Protein AF-A0A7C8ZHR8-F1 (afdb_monomer_lite)

pLDDT: mean 90.14, std 8.03, range [48.66, 97.75]

InterPro domains:
  IPR002885 Pentatricopeptide repeat [PF01535] (69-93)
  IPR002885 Pentatricopeptide repeat [PS51375] (61-95)
  IPR002885 Pentatricopeptide repeat [TIGR00756] (68-96)
  IPR011990 Tetratricopeptide-like helical domain superfamily [G3DSA:1.25.40.10] (6-143)
  IPR044578 Pentatricopeptide repeat-containing protein BIR6-like [PTHR47003] (8-104)

Structure (mmCIF, N/CA/C/O backbone):
data_AF-A0A7C8ZHR8-F1
#
_entry.id   AF-A0A7C8ZHR8-F1
#
loop_
_atom_site.group_PDB
_atom_site.id
_atom_site.type_symbol
_atom_site.label_atom_id
_atom_site.label_alt_id
_atom_site.label_comp_id
_atom_site.label_asym_id
_atom_site.label_entity_id
_atom_site.label_seq_id
_atom_site.pdbx_PDB_ins_code
_atom_site.Cartn_x
_atom_site.Cartn_y
_atom_site.Cartn_z
_atom_site.occupancy
_atom_site.B_iso_or_equiv
_atom_site.auth_seq_id
_atom_site.auth_comp_id
_atom_site.auth_asym_id
_atom_site.auth_atom_id
_atom_site.pdbx_PDB_model_num
ATOM 1 N N . ARG A 1 1 ? 2.929 23.222 -5.757 1.00 48.66 1 ARG A N 1
ATOM 2 C CA . ARG A 1 1 ? 3.929 22.215 -5.324 1.00 48.66 1 ARG A CA 1
ATOM 3 C C . ARG A 1 1 ? 3.729 20.970 -6.198 1.00 48.66 1 ARG A C 1
ATOM 5 O O . ARG A 1 1 ? 2.739 20.279 -6.019 1.00 48.66 1 ARG A O 1
ATOM 12 N N . THR A 1 2 ? 4.548 20.851 -7.253 1.00 55.72 2 THR A N 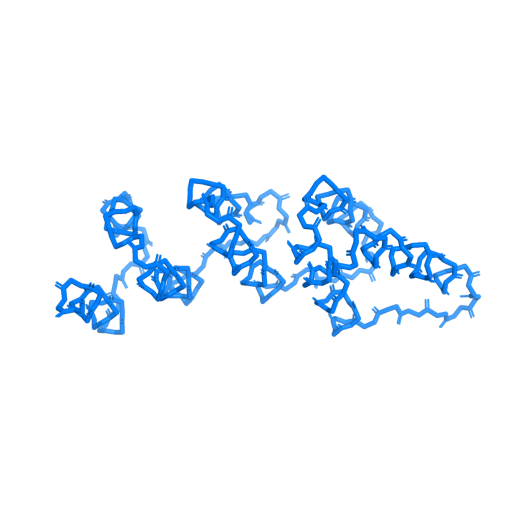1
ATOM 13 C CA . THR A 1 2 ? 4.758 19.690 -8.156 1.00 55.72 2 THR A CA 1
ATOM 14 C C . THR A 1 2 ? 3.537 18.850 -8.578 1.00 55.72 2 THR A C 1
ATOM 16 O O . THR A 1 2 ? 3.450 17.674 -8.230 1.00 55.72 2 THR A O 1
ATOM 19 N N . LYS A 1 3 ? 2.619 19.407 -9.382 1.00 56.25 3 LYS A N 1
ATOM 20 C CA . LYS A 1 3 ? 1.601 18.586 -10.076 1.00 56.25 3 LYS A CA 1
ATOM 21 C C . LYS A 1 3 ? 2.223 17.675 -11.150 1.00 56.25 3 LYS A C 1
ATOM 23 O O . LYS A 1 3 ? 1.730 16.573 -11.364 1.00 56.25 3 LYS A O 1
ATOM 28 N N . ASP A 1 4 ? 3.358 18.084 -11.722 1.00 73.19 4 ASP A N 1
ATOM 29 C CA . ASP A 1 4 ? 3.961 17.402 -12.877 1.00 73.19 4 ASP A CA 1
ATOM 30 C C . ASP A 1 4 ? 5.046 16.378 -12.525 1.00 73.19 4 ASP A C 1
ATOM 32 O O . ASP A 1 4 ? 5.483 15.625 -13.391 1.00 73.19 4 ASP A O 1
ATOM 36 N N . LEU A 1 5 ? 5.484 16.309 -11.262 1.00 82.94 5 LEU A N 1
ATOM 37 C CA . LEU A 1 5 ? 6.605 15.441 -10.881 1.00 82.94 5 LEU A CA 1
ATOM 38 C C . LEU A 1 5 ? 6.289 13.953 -11.088 1.00 82.94 5 LEU A C 1
ATOM 40 O O . LEU A 1 5 ? 7.149 13.231 -11.580 1.00 82.94 5 LEU A O 1
ATOM 44 N N . GLY A 1 6 ? 5.062 13.509 -10.788 1.00 86.06 6 GLY A N 1
ATOM 45 C CA . GLY A 1 6 ? 4.628 12.130 -11.037 1.00 86.06 6 GLY A CA 1
ATOM 46 C C . GLY A 1 6 ? 4.700 11.734 -12.512 1.00 86.06 6 GLY A C 1
ATOM 47 O O . GLY A 1 6 ? 5.293 10.711 -12.849 1.00 86.06 6 GLY A O 1
ATOM 48 N N . PHE A 1 7 ? 4.199 12.597 -13.402 1.00 85.56 7 PHE A N 1
ATOM 49 C CA . PHE A 1 7 ? 4.215 12.337 -14.843 1.00 85.56 7 PHE A CA 1
ATOM 50 C C . PHE A 1 7 ? 5.637 12.358 -15.401 1.00 85.56 7 PHE A C 1
ATOM 52 O O . PHE A 1 7 ? 6.005 11.482 -16.181 1.00 85.56 7 PHE A O 1
ATOM 59 N N . SER A 1 8 ? 6.455 13.325 -14.981 1.00 89.81 8 SER A N 1
ATOM 60 C CA . SER A 1 8 ? 7.857 13.413 -15.393 1.00 89.81 8 SER A CA 1
ATOM 61 C C . SER A 1 8 ? 8.666 12.205 -14.918 1.00 89.81 8 SER A C 1
ATOM 63 O O . SER A 1 8 ? 9.421 11.642 -15.707 1.00 89.81 8 SER A O 1
ATOM 65 N N . ALA A 1 9 ? 8.470 11.758 -13.672 1.00 90.44 9 ALA A N 1
ATOM 66 C CA . ALA A 1 9 ? 9.133 10.571 -13.133 1.00 90.44 9 ALA A CA 1
ATOM 67 C C . ALA A 1 9 ? 8.721 9.298 -13.884 1.00 90.44 9 ALA A C 1
ATOM 69 O O . ALA A 1 9 ? 9.581 8.502 -14.256 1.00 90.44 9 ALA A O 1
ATOM 70 N N . HIS A 1 10 ? 7.429 9.133 -14.176 1.00 90.69 10 HIS A N 1
ATOM 71 C CA . HIS A 1 10 ? 6.935 8.002 -14.959 1.00 90.69 10 HIS A CA 1
ATOM 72 C C . HIS A 1 10 ? 7.483 8.006 -16.392 1.00 90.69 10 HIS A C 1
ATOM 74 O O . HIS A 1 10 ? 8.003 6.994 -16.856 1.00 90.69 10 HIS A O 1
ATOM 80 N N . ARG A 1 11 ? 7.465 9.157 -17.079 1.00 90.88 11 ARG A N 1
ATOM 81 C CA . ARG A 1 11 ? 8.039 9.293 -18.429 1.00 90.88 11 ARG A CA 1
ATOM 82 C C . ARG A 1 11 ? 9.536 9.005 -18.452 1.00 90.88 11 ARG A C 1
ATOM 84 O O . ARG A 1 11 ? 9.999 8.330 -19.367 1.00 90.88 11 ARG A O 1
ATOM 91 N N . PHE A 1 12 ? 10.278 9.498 -17.462 1.00 91.69 12 PHE A N 1
ATOM 92 C CA . PHE A 1 12 ? 11.702 9.207 -17.326 1.00 91.69 12 PHE A CA 1
ATOM 93 C C . PHE A 1 12 ? 11.947 7.711 -17.112 1.00 91.69 12 PHE A C 1
ATOM 95 O O . PHE A 1 12 ? 12.809 7.135 -17.766 1.00 91.69 12 PHE A O 1
ATOM 102 N N . PHE A 1 13 ? 11.155 7.065 -16.255 1.00 91.06 13 PHE A N 1
ATOM 103 C CA . PHE A 1 13 ? 11.262 5.631 -16.004 1.00 91.06 13 PHE A CA 1
ATOM 104 C C . PHE A 1 13 ? 10.992 4.796 -17.263 1.00 91.06 13 PHE A C 1
ATOM 106 O O . PHE A 1 13 ? 11.769 3.899 -17.585 1.00 91.06 13 PHE A O 1
ATOM 113 N N . LEU A 1 14 ? 9.943 5.127 -18.024 1.00 89.81 14 LEU A N 1
ATOM 114 C CA . LEU A 1 14 ? 9.649 4.476 -19.305 1.00 89.81 14 LEU A CA 1
ATOM 115 C C . LEU A 1 14 ? 10.754 4.709 -20.341 1.00 89.81 14 LEU A C 1
ATOM 117 O O . LEU A 1 14 ? 11.095 3.800 -21.092 1.00 89.81 14 LEU A O 1
ATOM 121 N N . TRP A 1 15 ? 11.324 5.914 -20.384 1.00 92.06 15 TRP A N 1
ATOM 122 C CA . TRP A 1 15 ? 12.472 6.211 -21.237 1.00 92.06 15 TRP A CA 1
ATOM 123 C C . TRP A 1 15 ? 13.702 5.383 -20.837 1.00 92.06 15 TRP A C 1
ATOM 125 O O . TRP A 1 15 ? 14.334 4.797 -21.711 1.00 92.06 15 TRP A O 1
ATOM 135 N N . ALA A 1 16 ? 13.991 5.249 -19.539 1.00 90.81 16 ALA A N 1
ATOM 136 C CA . ALA A 1 16 ? 15.102 4.443 -19.034 1.00 90.81 16 ALA A CA 1
ATOM 137 C C . ALA A 1 16 ? 14.939 2.948 -19.376 1.00 90.81 16 ALA A C 1
ATOM 139 O O . ALA A 1 16 ? 15.889 2.312 -19.822 1.00 90.81 16 ALA A O 1
ATOM 140 N N . LYS A 1 17 ? 13.718 2.405 -19.276 1.00 87.38 17 LYS A N 1
ATOM 141 C CA . LYS A 1 17 ? 13.391 1.017 -19.666 1.00 87.38 17 LYS A CA 1
ATOM 142 C C . LYS A 1 17 ? 13.627 0.693 -21.144 1.00 87.38 17 LYS A C 1
ATOM 144 O O . LYS A 1 17 ? 13.693 -0.479 -21.493 1.00 87.38 17 LYS A O 1
ATOM 149 N N . ARG A 1 18 ? 13.739 1.695 -22.023 1.00 88.62 18 ARG A N 1
ATOM 150 C CA . ARG A 1 18 ? 14.022 1.472 -23.452 1.00 88.62 18 ARG A CA 1
ATOM 151 C C . ARG A 1 18 ? 15.492 1.172 -23.735 1.00 88.62 18 ARG A C 1
ATOM 153 O O . ARG A 1 18 ? 15.799 0.737 -24.842 1.00 88.62 18 ARG A O 1
ATOM 160 N N . PHE A 1 19 ? 16.392 1.428 -22.787 1.00 90.56 19 PHE A N 1
ATOM 161 C CA . PHE A 1 19 ? 17.808 1.143 -22.985 1.00 90.56 19 PHE A CA 1
ATOM 162 C C . PHE A 1 19 ? 18.075 -0.366 -22.890 1.00 90.56 19 PHE A C 1
ATOM 164 O O . PHE A 1 19 ? 17.678 -0.990 -21.903 1.00 90.56 19 PHE A O 1
ATOM 171 N N . PRO A 1 20 ? 18.759 -0.967 -23.883 1.00 85.38 20 PRO A N 1
ATOM 172 C CA . PRO A 1 20 ? 19.102 -2.385 -23.850 1.00 85.38 20 PRO A CA 1
ATOM 173 C C . PRO A 1 20 ? 19.919 -2.733 -22.601 1.00 85.38 20 PRO A C 1
ATOM 175 O O . PRO A 1 20 ? 20.904 -2.062 -22.299 1.00 85.38 20 PRO A O 1
ATOM 178 N N . GLY A 1 21 ? 19.515 -3.785 -21.885 1.00 82.00 21 GLY A N 1
ATOM 179 C CA . GLY A 1 21 ? 20.204 -4.258 -20.678 1.00 82.00 21 GLY A CA 1
ATOM 180 C C . GLY A 1 21 ? 19.917 -3.457 -19.402 1.00 82.00 21 GLY A C 1
ATOM 181 O O . GLY A 1 21 ? 20.495 -3.762 -18.362 1.00 82.00 21 GLY A O 1
ATOM 182 N N . PHE A 1 22 ? 19.039 -2.449 -19.447 1.00 84.00 22 PHE A N 1
ATOM 183 C CA . PHE A 1 22 ? 18.589 -1.764 -18.238 1.00 84.00 22 PHE A CA 1
ATOM 184 C C . PHE A 1 22 ? 17.437 -2.524 -17.574 1.00 84.00 22 PHE A C 1
ATOM 186 O O . PHE A 1 22 ? 16.314 -2.537 -18.078 1.00 84.00 22 PHE A O 1
ATOM 193 N N . GLU A 1 23 ? 17.702 -3.093 -16.400 1.00 83.62 23 GLU A N 1
ATOM 194 C CA . GLU A 1 23 ? 16.685 -3.718 -15.557 1.00 83.62 23 GLU A CA 1
ATOM 195 C C . GLU A 1 23 ? 16.416 -2.852 -14.317 1.00 83.62 23 GLU A C 1
ATOM 197 O O . GLU A 1 23 ? 17.309 -2.653 -13.484 1.00 83.62 23 GLU A O 1
ATOM 202 N N . PRO A 1 24 ? 15.202 -2.291 -14.165 1.00 84.12 24 PRO A N 1
ATOM 203 C CA . PRO A 1 24 ? 14.878 -1.499 -12.991 1.00 84.12 24 PRO A CA 1
ATOM 204 C C . PRO A 1 24 ? 14.884 -2.349 -11.716 1.00 84.12 24 PRO A C 1
ATOM 206 O O . PRO A 1 24 ? 14.223 -3.381 -11.632 1.00 84.12 24 PRO A O 1
ATOM 209 N N . SER A 1 25 ? 15.569 -1.863 -10.683 1.00 86.00 25 SER A N 1
ATOM 210 C CA . SER A 1 25 ? 15.604 -2.521 -9.373 1.00 86.00 25 SER A CA 1
ATOM 211 C C . SER A 1 25 ? 14.284 -2.382 -8.598 1.00 86.00 25 SER A C 1
ATOM 213 O O . SER A 1 25 ? 13.511 -1.445 -8.822 1.00 86.00 25 SER A O 1
ATOM 215 N N . VAL A 1 26 ? 14.087 -3.229 -7.578 1.00 84.75 26 VAL A N 1
ATOM 216 C CA . VAL A 1 26 ? 12.993 -3.119 -6.582 1.00 84.75 26 VAL A CA 1
ATOM 217 C C . VAL A 1 26 ? 12.880 -1.686 -6.043 1.00 84.75 26 VAL A C 1
ATOM 219 O O . VAL A 1 26 ? 11.792 -1.120 -5.923 1.00 84.75 26 VAL A O 1
ATOM 222 N N . SER A 1 27 ? 14.024 -1.088 -5.706 1.00 88.19 27 SER A N 1
ATOM 223 C CA . SER A 1 27 ? 14.112 0.255 -5.134 1.00 88.19 27 SER A CA 1
ATOM 224 C C . SER A 1 27 ? 13.641 1.318 -6.122 1.00 88.19 27 SER A C 1
ATOM 226 O O . SER A 1 27 ? 12.951 2.255 -5.725 1.00 88.19 27 SER A O 1
ATOM 228 N N . SER A 1 28 ? 13.942 1.149 -7.411 1.00 89.94 28 SER A N 1
ATOM 229 C CA . SER A 1 28 ? 13.477 2.040 -8.477 1.00 89.94 28 SER A CA 1
ATOM 230 C C . SER A 1 28 ? 11.948 2.024 -8.583 1.00 89.94 28 SER A C 1
ATOM 232 O O . SER A 1 28 ? 11.333 3.090 -8.641 1.00 89.94 28 SER A O 1
ATOM 234 N N . TYR A 1 29 ? 11.325 0.841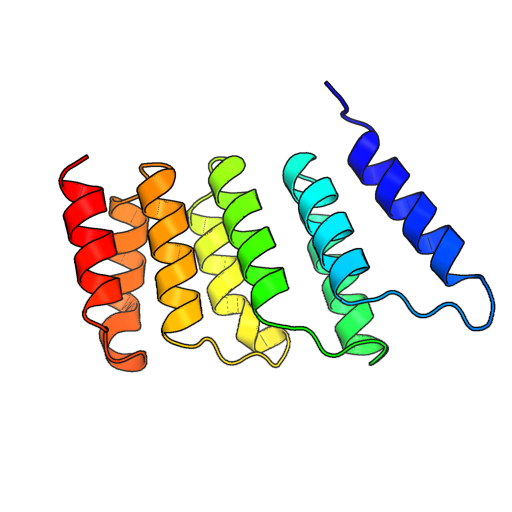 -8.516 1.00 90.06 29 TYR A N 1
ATOM 235 C CA . TYR A 1 29 ? 9.864 0.713 -8.478 1.00 90.06 29 TYR A CA 1
ATOM 236 C C . TYR A 1 29 ? 9.262 1.346 -7.219 1.00 90.06 29 TYR A C 1
ATOM 238 O O . TYR A 1 29 ? 8.309 2.115 -7.325 1.00 90.06 29 TYR A O 1
ATOM 246 N N . LYS A 1 30 ? 9.837 1.099 -6.034 1.00 92.69 30 LYS A N 1
ATOM 247 C CA . LYS A 1 30 ? 9.376 1.715 -4.774 1.00 92.69 30 LYS A CA 1
ATOM 248 C C . LYS A 1 30 ? 9.406 3.243 -4.837 1.00 92.69 30 LYS A C 1
ATOM 250 O O . LYS A 1 30 ? 8.433 3.880 -4.440 1.00 92.69 30 LYS A O 1
ATOM 255 N N . ILE A 1 31 ? 10.488 3.825 -5.363 1.00 92.94 31 ILE A N 1
ATOM 256 C CA . ILE A 1 31 ? 10.618 5.279 -5.541 1.00 92.94 31 ILE A CA 1
ATOM 257 C C . ILE A 1 31 ? 9.551 5.792 -6.507 1.00 92.94 31 ILE A C 1
ATOM 259 O O . ILE A 1 31 ? 8.866 6.764 -6.195 1.00 92.94 31 ILE A O 1
ATOM 263 N N . LEU A 1 32 ? 9.372 5.136 -7.657 1.00 94.06 32 LEU A N 1
ATOM 264 C CA . LEU A 1 32 ? 8.375 5.556 -8.638 1.00 94.06 32 LEU A CA 1
ATOM 265 C C . LEU A 1 32 ? 6.955 5.512 -8.056 1.00 94.06 32 LEU A C 1
ATOM 267 O O . LEU A 1 32 ? 6.201 6.472 -8.205 1.00 94.06 32 LEU A O 1
ATOM 271 N N . VAL A 1 33 ? 6.607 4.439 -7.343 1.00 94.75 33 VAL A N 1
ATOM 272 C CA . VAL A 1 33 ? 5.311 4.292 -6.668 1.00 94.75 33 VAL A CA 1
ATOM 273 C C . VAL A 1 33 ? 5.117 5.361 -5.590 1.00 94.75 33 VAL A C 1
ATOM 275 O O . VAL A 1 33 ? 4.033 5.938 -5.504 1.00 94.75 33 VAL A O 1
ATOM 278 N N . ASP A 1 34 ? 6.147 5.688 -4.803 1.00 93.88 34 ASP A N 1
ATOM 279 C CA . ASP A 1 34 ? 6.050 6.746 -3.788 1.00 93.88 34 ASP A CA 1
ATOM 280 C C . ASP A 1 34 ? 5.845 8.134 -4.413 1.00 93.88 34 ASP A C 1
ATOM 282 O O . ASP A 1 34 ? 5.013 8.916 -3.936 1.00 93.88 34 ASP A O 1
ATOM 286 N N . VAL A 1 35 ? 6.546 8.427 -5.514 1.00 94.69 35 VAL A N 1
ATOM 287 C CA . VAL A 1 35 ? 6.402 9.683 -6.264 1.00 94.69 35 VAL A CA 1
ATOM 288 C C . VAL A 1 35 ? 5.003 9.788 -6.875 1.00 94.69 35 VAL A C 1
ATOM 290 O O . VAL A 1 35 ? 4.315 10.788 -6.658 1.00 94.69 35 VAL A O 1
ATOM 293 N N . LEU A 1 36 ? 4.538 8.748 -7.574 1.00 94.44 36 LEU A N 1
ATOM 294 C CA . LEU A 1 36 ? 3.192 8.703 -8.156 1.00 94.44 36 LEU A CA 1
ATOM 295 C C . LEU A 1 36 ? 2.108 8.812 -7.081 1.00 94.44 36 LEU A C 1
ATOM 297 O O . LEU A 1 36 ? 1.150 9.572 -7.239 1.00 94.44 36 LEU A O 1
ATOM 301 N N . GLY A 1 37 ? 2.285 8.117 -5.957 1.00 94.50 37 GLY A N 1
ATOM 302 C CA . GLY A 1 37 ? 1.361 8.139 -4.828 1.00 94.50 37 GLY A CA 1
ATOM 303 C C . GLY A 1 37 ? 1.289 9.514 -4.170 1.00 94.50 37 GLY A C 1
ATOM 304 O O . GLY A 1 37 ? 0.205 10.008 -3.860 1.00 94.50 37 GLY A O 1
ATOM 305 N N . SER A 1 38 ? 2.432 10.187 -4.030 1.00 92.31 38 SER A N 1
ATOM 306 C CA . SER A 1 38 ? 2.512 11.554 -3.504 1.00 92.31 38 SER A CA 1
ATOM 307 C C . SER A 1 38 ? 1.909 12.589 -4.463 1.00 92.31 38 SER A C 1
ATOM 309 O O . SER A 1 38 ? 1.326 13.575 -4.010 1.00 92.31 38 SER A O 1
ATOM 311 N N . SER A 1 39 ? 1.961 12.334 -5.773 1.00 93.25 39 SER A N 1
ATOM 312 C CA . SER A 1 39 ? 1.245 13.098 -6.805 1.00 93.25 39 SER A CA 1
ATOM 313 C C . SER A 1 39 ? -0.220 12.669 -6.996 1.00 93.25 39 SER A C 1
ATOM 315 O O . SER A 1 39 ? -0.902 13.245 -7.842 1.00 93.25 39 SER A O 1
ATOM 317 N N . ARG A 1 40 ? -0.725 11.702 -6.213 1.00 92.69 40 ARG A N 1
ATOM 318 C CA . ARG A 1 40 ? -2.084 11.128 -6.305 1.00 92.69 40 ARG A CA 1
ATOM 319 C C . ARG A 1 40 ? -2.426 10.523 -7.675 1.00 92.69 40 ARG A C 1
ATOM 321 O O . ARG A 1 40 ? -3.594 10.424 -8.041 1.00 92.69 40 ARG A O 1
ATOM 328 N N . GLN A 1 41 ? -1.418 10.080 -8.420 1.00 93.75 41 GLN A N 1
ATOM 329 C CA . GLN A 1 41 ? -1.565 9.427 -9.722 1.00 93.75 41 GLN A CA 1
ATOM 330 C C . GLN A 1 41 ? -1.740 7.912 -9.543 1.00 93.75 41 GLN A C 1
ATOM 332 O O . GLN A 1 41 ? -0.977 7.110 -10.071 1.00 93.75 41 GLN A O 1
ATOM 337 N N . PHE A 1 42 ? -2.744 7.514 -8.757 1.00 94.81 42 PHE A N 1
ATOM 338 C CA . PHE A 1 42 ? -3.000 6.107 -8.437 1.00 94.81 42 PHE A CA 1
ATOM 339 C C . PHE A 1 42 ? -3.289 5.212 -9.653 1.00 94.81 42 PHE A C 1
ATOM 341 O O . PHE A 1 42 ? -2.813 4.082 -9.631 1.00 94.81 42 PHE A O 1
ATOM 348 N N . PRO A 1 43 ? -3.999 5.662 -10.713 1.00 94.56 43 PRO A N 1
ATOM 349 C CA . PRO A 1 43 ? -4.189 4.841 -11.911 1.00 94.56 43 PRO A CA 1
ATOM 350 C C . PRO A 1 43 ? -2.863 4.363 -12.512 1.00 94.56 43 PRO A C 1
ATOM 352 O O . PRO A 1 43 ? -2.686 3.168 -12.707 1.00 94.56 43 PRO A O 1
ATOM 355 N N . LEU A 1 44 ? -1.878 5.261 -12.634 1.00 93.88 44 LEU A N 1
ATOM 356 C CA . LEU A 1 44 ? -0.554 4.918 -13.162 1.00 93.88 44 LEU A CA 1
ATOM 357 C C . LEU A 1 44 ? 0.209 3.920 -12.282 1.00 93.88 44 LEU A C 1
ATOM 359 O O . LEU A 1 44 ? 1.027 3.162 -12.792 1.00 93.88 44 LEU A O 1
ATOM 363 N N . ILE A 1 45 ? -0.037 3.905 -10.966 1.00 95.00 45 ILE A N 1
ATOM 364 C CA . ILE A 1 45 ? 0.540 2.885 -10.077 1.00 95.00 45 ILE A CA 1
ATOM 365 C C . ILE A 1 45 ? -0.034 1.511 -10.426 1.00 95.00 45 ILE A C 1
ATOM 367 O O . ILE A 1 45 ? 0.716 0.545 -10.511 1.00 95.00 45 ILE A O 1
ATOM 371 N N . TRP A 1 46 ? -1.349 1.411 -10.626 1.00 95.06 46 TRP A N 1
ATOM 372 C CA . TRP A 1 46 ? -1.988 0.137 -10.956 1.00 95.06 46 TRP A CA 1
ATOM 373 C C . TRP A 1 46 ? -1.615 -0.351 -12.355 1.00 95.06 46 TRP A C 1
ATOM 375 O O . TRP A 1 46 ? -1.346 -1.540 -12.500 1.00 95.06 46 TRP A O 1
ATOM 385 N N . ASP A 1 47 ? -1.521 0.552 -13.334 1.00 92.56 47 ASP A N 1
ATOM 386 C CA . ASP A 1 47 ? -1.044 0.232 -14.685 1.00 92.56 47 ASP A CA 1
ATOM 387 C C . ASP A 1 47 ? 0.394 -0.310 -14.639 1.00 92.56 47 ASP A C 1
ATOM 389 O O . ASP A 1 47 ? 0.695 -1.341 -15.236 1.00 92.56 47 ASP A O 1
ATOM 393 N N . LEU A 1 48 ? 1.267 0.322 -13.843 1.00 91.00 48 LEU A N 1
ATOM 394 C CA . LEU A 1 48 ? 2.641 -0.135 -13.626 1.00 91.00 48 LEU A CA 1
ATOM 395 C C . LEU A 1 48 ? 2.697 -1.532 -12.989 1.00 91.00 48 LEU A C 1
ATOM 397 O O . LEU A 1 48 ? 3.490 -2.368 -13.412 1.00 91.00 48 LEU A O 1
ATOM 401 N N . LEU A 1 49 ? 1.881 -1.801 -11.963 1.00 91.69 49 LEU A N 1
ATOM 402 C CA . LEU A 1 49 ? 1.852 -3.120 -11.323 1.00 91.69 49 LEU A CA 1
ATOM 403 C C . LEU A 1 49 ? 1.309 -4.204 -12.262 1.00 91.69 49 LEU A C 1
ATOM 405 O O . LEU A 1 49 ? 1.791 -5.336 -12.219 1.00 91.69 49 LEU A O 1
ATOM 409 N N . ALA A 1 50 ? 0.317 -3.873 -13.093 1.00 91.12 50 ALA A N 1
ATOM 410 C CA . ALA A 1 50 ? -0.223 -4.785 -14.097 1.00 91.12 50 ALA A CA 1
ATOM 411 C C . ALA A 1 50 ? 0.840 -5.133 -15.146 1.00 91.12 50 ALA A C 1
ATOM 413 O O . ALA A 1 50 ? 1.074 -6.312 -15.400 1.00 91.12 50 ALA A O 1
ATOM 414 N N . GLU A 1 51 ? 1.563 -4.129 -15.650 1.00 87.88 51 GLU A N 1
ATOM 415 C CA . GLU A 1 51 ? 2.671 -4.321 -16.590 1.00 87.88 51 GLU A CA 1
ATOM 416 C C . GLU A 1 51 ? 3.757 -5.241 -16.006 1.00 87.88 51 GLU A C 1
ATOM 418 O O . GLU A 1 51 ? 4.222 -6.166 -16.671 1.00 87.88 51 GLU A O 1
ATOM 423 N N . VAL A 1 52 ? 4.152 -5.020 -14.745 1.00 85.62 52 VAL A N 1
ATOM 424 C CA . VAL A 1 52 ? 5.156 -5.859 -14.067 1.00 85.62 52 VAL A CA 1
ATOM 425 C C . VAL A 1 52 ? 4.675 -7.305 -13.930 1.00 85.62 52 VAL A C 1
ATOM 427 O O . VAL A 1 52 ? 5.466 -8.227 -14.131 1.00 85.62 52 VAL A O 1
ATOM 430 N N . ARG A 1 53 ? 3.387 -7.507 -13.624 1.00 85.62 53 ARG A N 1
ATOM 431 C CA . ARG A 1 53 ? 2.777 -8.839 -13.510 1.00 85.62 53 ARG A CA 1
ATOM 432 C C . ARG A 1 53 ? 2.739 -9.569 -14.854 1.00 85.62 53 ARG A C 1
ATOM 434 O O . ARG A 1 53 ? 2.988 -10.768 -14.888 1.00 85.62 53 ARG A O 1
ATOM 441 N N . GLU A 1 54 ? 2.404 -8.871 -15.937 1.00 85.25 54 GLU A N 1
ATOM 442 C CA . GLU A 1 54 ? 2.257 -9.451 -17.279 1.00 85.25 54 GLU A CA 1
ATOM 443 C C . GLU A 1 54 ? 3.602 -9.772 -17.930 1.00 85.25 54 GLU A C 1
ATOM 445 O O . GLU A 1 54 ? 3.776 -10.847 -18.499 1.00 85.25 54 GLU A O 1
ATOM 450 N N . ASN A 1 55 ? 4.573 -8.868 -17.803 1.00 79.69 55 ASN A N 1
ATOM 451 C CA . ASN A 1 55 ? 5.873 -9.024 -18.451 1.00 79.69 55 ASN A CA 1
ATOM 452 C C . ASN A 1 55 ? 6.824 -9.941 -17.673 1.00 79.69 55 ASN A C 1
ATOM 454 O O . ASN A 1 55 ? 7.903 -10.255 -18.172 1.00 79.69 55 ASN A O 1
ATOM 458 N N . GLY A 1 56 ? 6.479 -10.314 -16.432 1.00 69.81 56 GLY A N 1
ATOM 459 C CA . GLY A 1 56 ? 7.347 -11.101 -15.551 1.00 69.81 56 GLY A CA 1
ATOM 460 C C . GLY A 1 56 ? 8.692 -10.427 -15.267 1.00 69.81 56 GLY A C 1
ATOM 461 O O . GLY A 1 56 ? 9.632 -11.082 -14.832 1.00 69.81 56 GLY A O 1
ATOM 462 N N . SER A 1 57 ? 8.800 -9.118 -15.526 1.00 62.44 57 SER A N 1
ATOM 463 C CA . SER A 1 57 ? 10.070 -8.385 -15.511 1.00 62.44 57 SER A CA 1
ATOM 464 C C . SER A 1 57 ? 10.673 -8.251 -14.114 1.00 62.44 57 SER A C 1
ATOM 466 O O . SER A 1 57 ? 11.825 -7.854 -13.979 1.00 62.44 57 SER A O 1
ATOM 468 N N . PHE A 1 58 ? 9.867 -8.478 -13.074 1.00 71.00 58 PHE A N 1
ATOM 469 C CA . PHE A 1 58 ? 10.257 -8.288 -11.688 1.00 71.00 58 PHE A CA 1
ATOM 470 C C . PHE A 1 58 ? 9.281 -9.004 -10.740 1.00 71.00 58 PHE A C 1
ATOM 472 O O . PHE A 1 58 ? 8.066 -8.952 -10.939 1.00 71.00 58 PHE A O 1
ATOM 479 N N . GLU A 1 59 ? 9.799 -9.635 -9.685 1.00 74.62 59 GLU A N 1
ATOM 480 C CA . GLU A 1 59 ? 8.980 -10.260 -8.645 1.00 74.62 59 GLU A CA 1
ATOM 481 C C . GLU A 1 59 ? 8.447 -9.190 -7.687 1.00 74.62 59 GLU A C 1
ATOM 483 O O . GLU A 1 59 ? 9.192 -8.598 -6.907 1.00 74.62 59 GLU A O 1
ATOM 488 N N . LEU A 1 60 ? 7.142 -8.916 -7.751 1.00 84.19 60 LEU A N 1
ATOM 489 C CA . LEU A 1 60 ? 6.507 -7.946 -6.861 1.00 84.19 60 LEU A CA 1
ATOM 490 C C . LEU A 1 60 ? 6.767 -8.317 -5.398 1.00 84.19 60 LEU A C 1
ATOM 492 O O . LEU A 1 60 ? 6.532 -9.446 -4.993 1.00 84.19 60 LEU A O 1
ATOM 496 N N . CYS A 1 61 ? 7.220 -7.353 -4.594 1.00 88.50 61 CYS A N 1
ATOM 497 C CA . CYS A 1 61 ? 7.447 -7.560 -3.164 1.00 88.50 61 CYS A CA 1
ATOM 498 C C . CYS A 1 61 ? 6.356 -6.868 -2.323 1.00 88.50 61 CYS A C 1
ATOM 500 O O . CYS A 1 61 ? 5.878 -5.790 -2.714 1.00 88.50 61 CYS A O 1
ATOM 502 N N . PRO A 1 62 ? 5.998 -7.405 -1.140 1.00 93.00 62 PRO A N 1
ATOM 503 C CA . PRO A 1 62 ? 4.993 -6.808 -0.254 1.00 93.00 62 PRO A CA 1
ATOM 504 C C . PRO A 1 62 ? 5.272 -5.346 0.118 1.00 93.00 62 PRO A C 1
ATOM 506 O O . PRO A 1 62 ? 4.352 -4.539 0.254 1.00 93.00 62 PRO A O 1
ATOM 509 N N . GLU A 1 63 ? 6.539 -4.944 0.201 1.00 93.31 63 GLU A N 1
ATOM 510 C CA . GLU A 1 63 ? 6.917 -3.583 0.577 1.00 93.31 63 GLU A CA 1
ATOM 511 C C . GLU A 1 63 ? 6.481 -2.529 -0.449 1.00 93.31 63 GLU A C 1
ATOM 513 O O . GLU A 1 63 ? 6.318 -1.365 -0.085 1.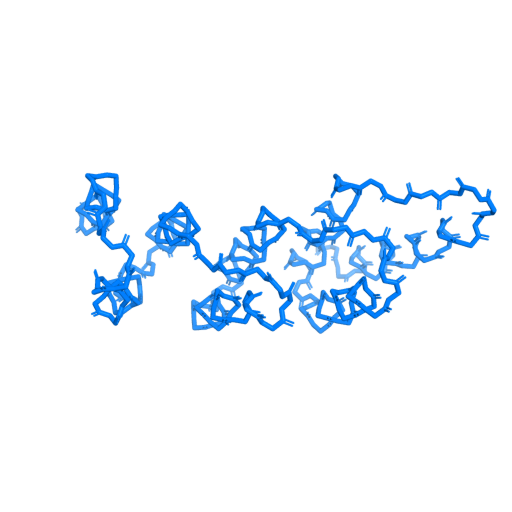00 93.31 63 GLU A O 1
ATOM 518 N N . ILE A 1 64 ? 6.276 -2.897 -1.721 1.00 94.44 64 ILE A N 1
ATOM 519 C CA . ILE A 1 64 ? 5.699 -1.977 -2.715 1.00 94.44 64 ILE A CA 1
ATOM 520 C C . ILE A 1 64 ? 4.264 -1.621 -2.309 1.00 94.44 64 ILE A C 1
ATOM 522 O O . ILE A 1 64 ? 3.879 -0.452 -2.346 1.00 94.44 64 ILE A O 1
ATOM 526 N N . PHE A 1 65 ? 3.495 -2.599 -1.826 1.00 96.19 65 PHE A N 1
ATOM 527 C CA . PHE A 1 65 ? 2.151 -2.360 -1.309 1.00 96.19 65 PHE A CA 1
ATOM 528 C C . PHE A 1 65 ? 2.166 -1.512 -0.037 1.00 96.19 65 PHE A C 1
ATOM 530 O O . PHE A 1 65 ? 1.299 -0.656 0.113 1.00 96.19 65 PHE A O 1
ATOM 537 N N . TRP A 1 66 ? 3.175 -1.632 0.830 1.00 96.94 66 TRP A N 1
ATOM 538 C CA . TRP A 1 66 ? 3.291 -0.751 2.003 1.00 96.94 66 TRP A CA 1
ATOM 539 C C . TRP A 1 66 ? 3.451 0.721 1.607 1.00 96.94 66 TRP A C 1
ATOM 541 O O . TRP A 1 66 ? 2.860 1.603 2.239 1.00 96.94 66 TRP A O 1
ATOM 551 N N . VAL A 1 67 ? 4.194 0.997 0.528 1.00 96.69 67 VAL A N 1
ATOM 552 C CA . VAL A 1 67 ? 4.293 2.350 -0.042 1.00 96.69 67 VAL A CA 1
ATOM 553 C C . VAL A 1 67 ? 2.922 2.821 -0.540 1.00 96.69 67 VAL A C 1
ATOM 555 O O . VAL A 1 67 ? 2.519 3.947 -0.239 1.00 96.69 67 VAL A O 1
ATOM 558 N N . ILE A 1 68 ? 2.164 1.953 -1.218 1.00 97.19 68 ILE A N 1
ATOM 559 C CA . ILE A 1 68 ? 0.807 2.246 -1.715 1.00 97.19 68 ILE A CA 1
ATOM 560 C C . ILE A 1 68 ? -0.168 2.520 -0.561 1.00 97.19 68 ILE A C 1
ATOM 562 O O . ILE A 1 68 ? -0.901 3.510 -0.601 1.00 97.19 68 ILE A O 1
ATOM 566 N N . PHE A 1 69 ? -0.143 1.714 0.505 1.00 97.62 69 PHE A N 1
ATOM 567 C CA . PHE A 1 69 ? -0.943 1.936 1.716 1.00 97.62 69 PHE A CA 1
ATOM 568 C C . PHE A 1 69 ? -0.645 3.309 2.308 1.00 97.62 69 PHE A C 1
ATOM 570 O O . PHE A 1 69 ? -1.556 4.085 2.612 1.00 97.62 69 PHE A O 1
ATOM 577 N N . GLY A 1 70 ? 0.646 3.631 2.423 1.00 96.56 70 GLY A N 1
ATOM 578 C CA . GLY A 1 70 ? 1.118 4.918 2.907 1.00 96.56 70 GLY A CA 1
ATOM 579 C C . GLY A 1 70 ? 0.632 6.069 2.031 1.00 96.56 70 GLY A C 1
ATOM 580 O O . GLY A 1 70 ? 0.173 7.079 2.567 1.00 96.56 70 GLY A O 1
ATOM 581 N N . ALA A 1 71 ? 0.687 5.919 0.708 1.00 96.69 71 ALA A N 1
ATOM 582 C CA . ALA A 1 71 ? 0.211 6.914 -0.246 1.00 96.69 71 ALA A CA 1
ATOM 583 C C . ALA A 1 71 ? -1.302 7.161 -0.125 1.00 96.69 71 ALA A C 1
ATOM 585 O O . ALA A 1 71 ? -1.720 8.315 -0.023 1.00 96.69 71 ALA A O 1
ATOM 586 N N . TYR A 1 72 ? -2.119 6.108 -0.037 1.00 97.75 72 TYR A N 1
ATOM 587 C CA . TYR A 1 72 ? -3.565 6.240 0.168 1.00 97.75 72 TYR A CA 1
ATOM 588 C C . TYR A 1 72 ? -3.913 6.884 1.512 1.00 97.75 72 TYR A C 1
ATOM 590 O O . TYR A 1 72 ? -4.724 7.813 1.566 1.00 97.75 72 TYR A O 1
ATOM 598 N N . CYS A 1 73 ? -3.244 6.479 2.594 1.00 96.25 73 CYS A N 1
ATOM 599 C CA . CYS A 1 73 ? -3.447 7.096 3.904 1.00 96.25 73 CYS A CA 1
ATOM 600 C C . CYS A 1 73 ? -3.024 8.581 3.899 1.00 96.25 73 CYS A C 1
ATOM 602 O O . CYS A 1 73 ? -3.713 9.421 4.473 1.00 96.25 73 CYS A O 1
ATOM 604 N N . ARG A 1 74 ? -1.935 8.952 3.204 1.00 95.19 74 ARG A N 1
ATOM 605 C CA . ARG A 1 74 ? -1.541 10.365 2.991 1.00 95.19 74 ARG A CA 1
ATOM 606 C C . ARG A 1 74 ? -2.553 11.146 2.155 1.00 95.19 74 ARG A C 1
ATOM 608 O O . ARG A 1 74 ? -2.706 12.349 2.352 1.00 95.19 74 ARG A O 1
ATOM 615 N N . ALA A 1 75 ? -3.235 10.480 1.231 1.00 95.19 75 ALA A N 1
ATOM 616 C CA . ALA A 1 75 ? -4.264 11.077 0.395 1.00 95.19 75 ALA A CA 1
ATOM 617 C C . ALA A 1 75 ? -5.639 11.188 1.079 1.00 95.19 75 ALA A C 1
ATOM 619 O O . ALA A 1 75 ? -6.555 11.711 0.451 1.00 95.19 75 ALA A O 1
ATOM 620 N N . ASN A 1 76 ? -5.768 10.779 2.350 1.00 95.94 76 ASN A N 1
ATOM 621 C CA . ASN A 1 76 ? -7.034 10.725 3.093 1.00 95.94 76 ASN A CA 1
ATOM 622 C C . ASN A 1 76 ? -8.048 9.734 2.486 1.00 95.94 76 ASN A C 1
ATOM 624 O O . ASN A 1 76 ? -9.247 9.994 2.468 1.00 95.94 76 ASN A O 1
ATOM 628 N N . LEU A 1 77 ? -7.552 8.602 1.974 1.00 96.69 77 LEU A N 1
ATOM 629 C CA . LEU A 1 77 ? -8.339 7.548 1.326 1.00 96.69 77 LEU A CA 1
ATOM 630 C C . LEU A 1 77 ? -8.155 6.196 2.054 1.00 96.69 77 LEU A C 1
ATOM 632 O O . LEU A 1 77 ? -7.566 5.267 1.500 1.00 96.69 77 LEU A O 1
ATOM 636 N N . PRO A 1 78 ? -8.614 6.047 3.311 1.00 96.25 78 PRO A N 1
ATOM 637 C CA . PRO A 1 78 ? -8.384 4.831 4.101 1.00 96.25 78 PRO A CA 1
ATOM 638 C C . PRO A 1 78 ? -9.044 3.581 3.498 1.00 96.25 78 PRO A C 1
ATOM 640 O O . PRO A 1 78 ? -8.462 2.500 3.541 1.00 96.25 78 PRO A O 1
ATOM 643 N N . ASN A 1 79 ? -10.218 3.723 2.876 1.00 96.88 79 ASN A N 1
ATOM 644 C CA . ASN A 1 79 ? -10.897 2.611 2.205 1.00 96.88 79 ASN A CA 1
ATOM 645 C C . ASN A 1 79 ? -10.103 2.092 1.001 1.00 96.88 79 ASN A C 1
ATOM 647 O O . ASN A 1 79 ? -10.053 0.887 0.770 1.00 96.88 79 ASN A O 1
ATOM 651 N N . ASP A 1 80 ? -9.435 2.977 0.259 1.00 97.56 80 ASP A N 1
ATOM 652 C CA . ASP A 1 80 ? -8.541 2.576 -0.826 1.00 97.56 80 ASP A CA 1
ATOM 653 C C . ASP A 1 80 ? -7.295 1.851 -0.327 1.00 97.56 80 ASP A C 1
ATOM 655 O O . ASP A 1 80 ? -6.868 0.889 -0.959 1.00 97.56 80 ASP A O 1
ATOM 659 N N . ALA A 1 81 ? -6.753 2.246 0.828 1.00 97.44 81 ALA A N 1
ATOM 660 C CA . ALA A 1 81 ? -5.653 1.517 1.452 1.00 97.44 81 ALA A CA 1
ATOM 661 C C . ALA A 1 81 ? -6.069 0.075 1.805 1.00 97.44 81 ALA A C 1
ATOM 663 O O . ALA A 1 81 ? -5.338 -0.869 1.510 1.00 97.44 81 ALA A O 1
ATOM 664 N N . VAL A 1 82 ? -7.281 -0.109 2.348 1.00 96.94 82 VAL A N 1
ATOM 665 C CA . VAL A 1 82 ? -7.862 -1.439 2.611 1.00 96.94 82 VAL A CA 1
ATOM 666 C C . VAL A 1 82 ? -8.080 -2.224 1.315 1.00 96.94 82 VAL A C 1
ATOM 668 O O . VAL A 1 82 ? -7.749 -3.408 1.245 1.00 96.94 82 VAL A O 1
ATOM 671 N N . ARG A 1 83 ? -8.602 -1.579 0.263 1.00 96.81 83 ARG A N 1
ATOM 672 C CA . ARG A 1 83 ? -8.739 -2.216 -1.056 1.00 96.81 83 ARG A CA 1
ATOM 673 C C . ARG A 1 83 ? -7.387 -2.669 -1.594 1.00 96.81 83 ARG A C 1
ATOM 675 O O . ARG A 1 83 ? -7.292 -3.792 -2.070 1.00 96.81 83 ARG A O 1
ATOM 682 N N . ALA A 1 84 ? -6.351 -1.841 -1.485 1.00 97.06 84 ALA A N 1
ATOM 683 C CA . ALA A 1 84 ? -5.012 -2.189 -1.940 1.00 97.06 84 ALA A CA 1
ATOM 684 C C . ALA A 1 84 ? -4.451 -3.418 -1.208 1.00 97.06 84 ALA A C 1
ATOM 686 O O . ALA A 1 84 ? -3.847 -4.269 -1.851 1.00 97.06 84 ALA A O 1
ATOM 687 N N . PHE A 1 85 ? -4.695 -3.544 0.101 1.00 96.44 85 PHE A N 1
ATOM 688 C CA . PHE A 1 85 ? -4.300 -4.724 0.877 1.00 96.44 85 PHE A CA 1
ATOM 689 C C . PHE A 1 85 ? -4.996 -5.993 0.387 1.00 96.44 85 PHE A C 1
ATOM 691 O O . PHE A 1 85 ? -4.341 -6.998 0.131 1.00 96.44 85 PHE A O 1
ATOM 698 N N . ASN A 1 86 ? -6.310 -5.931 0.163 1.00 94.75 86 ASN A N 1
ATOM 699 C CA . ASN A 1 86 ? -7.051 -7.077 -0.366 1.00 94.75 86 ASN A CA 1
ATOM 700 C C . ASN A 1 86 ? -6.597 -7.452 -1.782 1.00 94.75 86 ASN A C 1
ATOM 702 O O . ASN A 1 86 ? -6.553 -8.631 -2.104 1.00 94.75 86 ASN A O 1
ATOM 706 N N . ARG A 1 87 ? -6.223 -6.468 -2.609 1.00 95.00 87 ARG A N 1
ATOM 707 C CA . ARG A 1 87 ? -5.746 -6.698 -3.979 1.00 95.00 87 ARG A CA 1
ATOM 708 C C . ARG A 1 87 ? -4.344 -7.291 -4.060 1.00 95.00 87 ARG A C 1
ATOM 710 O O . ARG A 1 87 ? -3.960 -7.679 -5.152 1.00 95.00 87 ARG A O 1
ATOM 717 N N . MET A 1 88 ? -3.585 -7.416 -2.966 1.00 94.81 88 MET A N 1
ATOM 718 C CA . MET A 1 88 ? -2.270 -8.080 -3.000 1.00 94.81 88 MET A CA 1
ATOM 719 C C . MET A 1 88 ? -2.348 -9.474 -3.645 1.00 94.81 88 MET A C 1
ATOM 721 O O . MET A 1 88 ? -1.474 -9.836 -4.434 1.00 94.81 88 MET A O 1
ATOM 725 N N . VAL A 1 89 ? -3.440 -10.212 -3.399 1.00 93.44 89 VAL A N 1
ATOM 7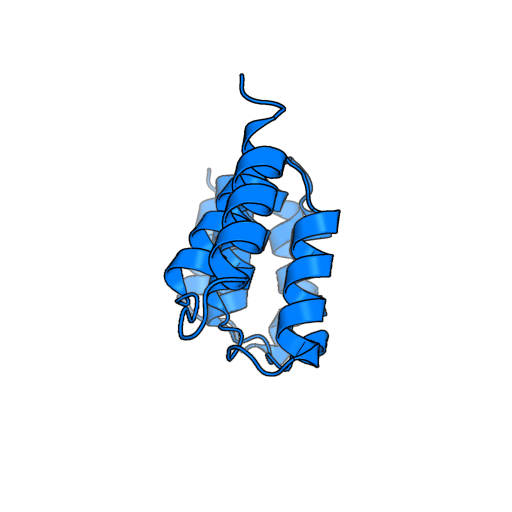26 C CA . VAL A 1 89 ? -3.654 -11.552 -3.971 1.00 93.44 89 VAL A CA 1
ATOM 727 C C . VAL A 1 89 ? -3.774 -11.533 -5.495 1.00 93.44 89 VAL A C 1
ATOM 729 O O . VAL A 1 89 ? -3.300 -12.462 -6.145 1.00 93.44 89 VAL A O 1
ATOM 732 N N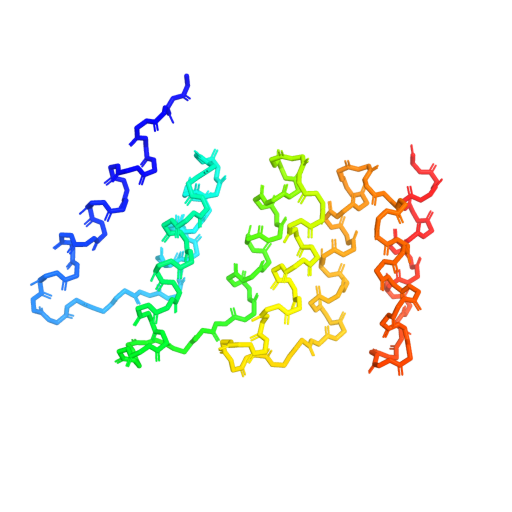 . ASP A 1 90 ? -4.320 -10.456 -6.074 1.00 92.38 90 ASP A N 1
ATOM 733 C CA . ASP A 1 90 ? -4.421 -10.271 -7.528 1.00 92.38 90 ASP A CA 1
ATOM 734 C C . ASP A 1 90 ? -3.029 -10.185 -8.172 1.00 92.38 90 ASP A C 1
ATOM 736 O O . ASP A 1 90 ? -2.867 -10.431 -9.365 1.00 92.38 90 ASP A O 1
ATOM 740 N N . PHE A 1 91 ? -2.012 -9.833 -7.388 1.00 90.31 91 PHE A N 1
ATOM 741 C CA . PHE A 1 91 ? -0.624 -9.701 -7.817 1.00 90.31 91 PHE A CA 1
ATOM 742 C C . PHE A 1 91 ? 0.250 -10.870 -7.340 1.00 90.31 91 PHE A C 1
ATOM 744 O O . PHE A 1 91 ? 1.471 -10.758 -7.323 1.00 90.31 91 PHE A O 1
ATOM 751 N N . GLY A 1 92 ? -0.366 -11.993 -6.951 1.00 89.31 92 GLY A N 1
ATOM 752 C CA . GLY A 1 92 ? 0.339 -13.199 -6.507 1.00 89.31 92 GLY A CA 1
ATOM 753 C C . GLY A 1 92 ? 0.874 -13.126 -5.074 1.00 89.31 92 GLY A C 1
ATOM 754 O O . GLY A 1 92 ? 1.477 -14.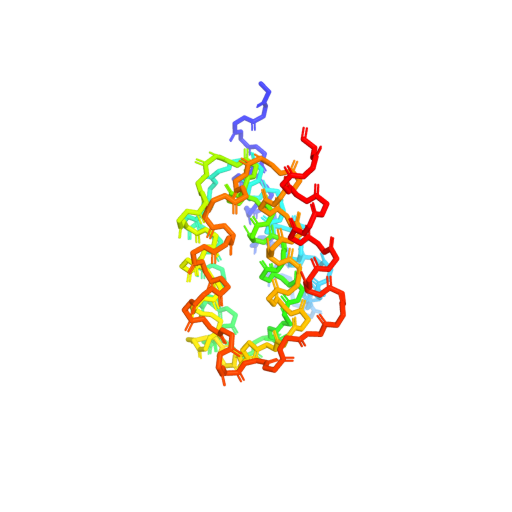084 -4.597 1.00 89.31 92 GLY A O 1
ATOM 755 N N . LEU A 1 93 ? 0.616 -12.028 -4.359 1.00 92.00 93 LEU A N 1
ATOM 756 C CA . LEU A 1 93 ? 1.071 -11.827 -2.990 1.00 92.00 93 LEU A CA 1
ATOM 757 C C . LEU A 1 93 ? -0.037 -12.187 -2.013 1.00 92.00 93 LEU A C 1
ATOM 759 O O . LEU A 1 93 ? -1.037 -11.484 -1.886 1.00 92.00 93 LEU A O 1
ATOM 763 N N . ARG A 1 94 ? 0.143 -13.282 -1.275 1.00 92.12 94 ARG A N 1
ATOM 764 C CA . ARG A 1 94 ? -0.726 -13.573 -0.133 1.00 92.12 94 ARG A CA 1
ATOM 765 C C . ARG A 1 94 ? -0.378 -12.592 0.986 1.00 92.12 94 ARG A C 1
ATOM 767 O O . ARG A 1 94 ? 0.777 -12.599 1.412 1.00 92.12 94 ARG A O 1
ATOM 774 N N . PRO A 1 95 ? -1.331 -11.767 1.466 1.00 92.94 95 PRO A N 1
ATOM 775 C CA . PRO A 1 95 ? -1.070 -10.918 2.614 1.00 92.94 95 PRO A CA 1
ATOM 776 C C . PRO A 1 95 ? -0.578 -11.760 3.791 1.00 92.94 95 PRO A C 1
ATOM 778 O O . PRO A 1 95 ? -0.957 -12.922 3.938 1.00 92.94 95 PRO A O 1
ATOM 781 N N . SER A 1 96 ? 0.260 -11.166 4.627 1.00 92.44 96 SER A N 1
ATOM 782 C CA . SER A 1 96 ? 0.764 -11.736 5.871 1.00 92.44 96 SER A CA 1
ATOM 783 C C . SER A 1 96 ? 0.348 -10.874 7.065 1.00 92.44 96 SER A C 1
ATOM 785 O O . SER A 1 96 ? -0.079 -9.725 6.917 1.00 92.44 96 SER A O 1
ATOM 787 N N . SER A 1 97 ? 0.530 -11.389 8.282 1.00 91.56 97 SER A N 1
ATOM 788 C CA . SER A 1 97 ? 0.282 -10.617 9.507 1.00 91.56 97 SER A CA 1
ATOM 789 C C . SER A 1 97 ? 1.160 -9.359 9.584 1.00 91.56 97 SER A C 1
ATOM 791 O O . SER A 1 97 ? 0.729 -8.342 10.119 1.00 91.56 97 SER A O 1
ATOM 793 N N . ASN A 1 98 ? 2.362 -9.380 8.992 1.00 92.94 98 ASN A N 1
ATOM 794 C CA . ASN A 1 98 ? 3.245 -8.213 8.953 1.00 92.94 98 ASN A CA 1
ATOM 795 C C . ASN A 1 98 ? 2.735 -7.111 8.004 1.00 92.94 98 ASN A C 1
ATOM 797 O O . ASN A 1 98 ? 2.921 -5.926 8.292 1.00 92.94 98 ASN A O 1
ATOM 801 N N . ASP A 1 99 ? 2.069 -7.485 6.909 1.00 94.38 99 ASP A N 1
ATOM 802 C CA . ASP A 1 99 ? 1.431 -6.533 5.989 1.00 94.38 99 ASP A CA 1
ATOM 803 C C . ASP A 1 99 ? 0.225 -5.862 6.648 1.00 94.38 99 ASP A C 1
ATOM 805 O O . ASP A 1 99 ? 0.041 -4.646 6.539 1.00 94.38 99 ASP A O 1
ATOM 809 N N . LEU A 1 100 ? -0.563 -6.652 7.387 1.00 95.06 100 LEU A N 1
ATOM 810 C CA . LEU A 1 100 ? -1.679 -6.157 8.185 1.00 95.06 100 LEU A CA 1
ATOM 811 C C . LEU A 1 100 ? -1.188 -5.172 9.252 1.00 95.06 100 LEU A C 1
ATOM 813 O O . LEU A 1 100 ? -1.710 -4.063 9.343 1.00 95.06 100 LEU A O 1
ATOM 817 N N . ASP A 1 101 ? -0.154 -5.540 10.013 1.00 95.00 101 ASP A N 1
ATOM 818 C CA . ASP A 1 101 ? 0.446 -4.670 11.029 1.00 95.00 101 ASP A CA 1
ATOM 819 C C . ASP A 1 101 ? 0.941 -3.351 10.423 1.00 95.00 101 ASP A C 1
ATOM 821 O O . ASP A 1 101 ? 0.724 -2.283 11.001 1.00 95.00 101 ASP A O 1
ATOM 825 N N . HIS A 1 102 ? 1.568 -3.396 9.243 1.00 95.88 102 HIS A N 1
ATOM 826 C CA . HIS A 1 102 ? 2.002 -2.190 8.536 1.00 95.88 102 HIS A CA 1
ATOM 827 C C . HIS A 1 102 ? 0.830 -1.292 8.143 1.00 95.88 102 HIS A C 1
ATOM 829 O O . HIS A 1 102 ? 0.879 -0.084 8.393 1.00 95.88 102 HIS A O 1
ATOM 835 N N . LEU A 1 103 ? -0.229 -1.853 7.553 1.00 96.69 103 LEU A N 1
ATOM 836 C CA . LEU A 1 103 ? -1.408 -1.076 7.182 1.00 96.69 103 LEU A CA 1
ATOM 837 C C . LEU A 1 103 ? -2.080 -0.462 8.419 1.00 96.69 103 LEU A C 1
ATOM 839 O O . LEU A 1 103 ? -2.341 0.741 8.430 1.00 96.69 103 LEU A O 1
ATOM 843 N N . LEU A 1 104 ? -2.291 -1.244 9.481 1.00 96.31 104 LEU A N 1
ATOM 844 C CA . LEU A 1 104 ? -2.878 -0.757 10.732 1.00 96.31 104 LEU A CA 1
ATOM 845 C C . LEU A 1 104 ? -2.045 0.370 11.343 1.00 96.31 104 LEU A C 1
ATOM 847 O O . LEU A 1 104 ? -2.592 1.410 11.705 1.00 96.31 104 LEU A O 1
ATOM 851 N N . TYR A 1 105 ? -0.719 0.217 11.380 1.00 95.94 105 TYR A N 1
ATOM 852 C CA . TYR A 1 105 ? 0.180 1.262 11.864 1.00 95.94 105 TYR A CA 1
ATOM 853 C C . TYR A 1 105 ? 0.027 2.559 11.059 1.00 95.94 105 TYR A C 1
ATOM 855 O O . TYR A 1 105 ? -0.087 3.642 11.640 1.00 95.94 105 TYR A O 1
ATOM 863 N N . LEU A 1 106 ? -0.017 2.469 9.726 1.00 96.19 106 LEU A N 1
ATOM 864 C CA . LEU A 1 106 ? -0.192 3.630 8.850 1.00 96.19 106 LEU A CA 1
ATOM 865 C C . LEU A 1 106 ? -1.561 4.299 9.035 1.00 96.19 106 LEU A C 1
ATOM 867 O O . LEU A 1 106 ? -1.635 5.531 9.036 1.00 96.19 106 LEU A O 1
ATOM 871 N N . MET A 1 107 ? -2.622 3.512 9.229 1.00 95.25 107 MET A N 1
ATOM 872 C CA . MET A 1 107 ? -3.971 4.014 9.501 1.00 95.25 107 MET A CA 1
ATOM 873 C C . MET A 1 107 ? -4.039 4.732 10.851 1.00 95.25 107 MET A C 1
ATOM 875 O O . MET A 1 107 ? -4.493 5.876 10.900 1.00 95.25 107 MET A O 1
ATOM 879 N N . CYS A 1 108 ? -3.525 4.122 11.924 1.00 94.12 108 CYS A N 1
ATOM 880 C CA . CYS A 1 108 ? -3.459 4.737 13.253 1.00 94.12 108 CYS A CA 1
ATOM 881 C C . CYS A 1 108 ? -2.640 6.035 13.226 1.00 94.12 108 CYS A C 1
ATOM 883 O O . CYS A 1 108 ? -3.122 7.076 13.666 1.00 94.12 108 CYS A O 1
ATOM 885 N N . LYS A 1 109 ? -1.464 6.029 12.582 1.00 93.69 109 LYS A N 1
ATOM 886 C CA . LYS A 1 109 ? -0.615 7.225 12.412 1.00 93.69 109 LYS A CA 1
ATOM 887 C C . LYS A 1 109 ? -1.321 8.378 11.686 1.00 93.69 109 LYS A C 1
ATOM 889 O O . LYS A 1 109 ? -0.948 9.538 11.855 1.00 93.69 109 LYS A O 1
ATOM 894 N N . ARG A 1 110 ? -2.318 8.083 10.848 1.00 93.56 110 ARG A N 1
ATOM 895 C CA . ARG A 1 110 ? -3.126 9.075 10.118 1.00 93.56 110 ARG A CA 1
ATOM 896 C C . ARG A 1 110 ? -4.497 9.328 10.749 1.00 93.56 110 ARG A C 1
ATOM 898 O O . ARG A 1 110 ? -5.326 9.974 10.120 1.00 93.56 110 ARG A O 1
ATOM 905 N N . LYS A 1 111 ? -4.714 8.879 11.992 1.00 92.56 111 LYS A N 1
ATOM 906 C CA . LYS A 1 111 ? -5.968 9.019 12.752 1.00 92.56 111 LYS A CA 1
ATOM 907 C C . LYS A 1 111 ? -7.171 8.285 12.136 1.00 92.56 111 LYS A C 1
ATOM 909 O O . LYS A 1 111 ? -8.315 8.562 12.480 1.00 92.56 111 LYS A O 1
ATOM 914 N N . PHE A 1 112 ? -6.938 7.286 11.281 1.00 94.50 112 PHE A N 1
ATOM 915 C CA . PHE A 1 112 ? -7.979 6.399 10.736 1.00 94.50 112 PHE A CA 1
ATOM 916 C C . PHE A 1 112 ? -8.192 5.151 11.596 1.00 94.50 112 PHE A C 1
ATOM 918 O O . PHE A 1 112 ? -8.435 4.063 11.078 1.00 94.50 112 PHE A O 1
ATOM 925 N N . VAL A 1 113 ? -8.106 5.300 12.916 1.00 93.94 113 VAL A N 1
ATOM 926 C CA . VAL A 1 113 ? -8.105 4.189 13.879 1.00 93.94 113 VAL A CA 1
ATOM 927 C C . VAL A 1 113 ? -9.383 3.353 13.767 1.00 93.94 113 VAL A C 1
ATOM 929 O O . VAL A 1 113 ? -9.307 2.132 13.761 1.00 93.94 113 VAL A O 1
ATOM 932 N N . LYS A 1 114 ? -10.542 3.995 13.554 1.00 94.19 114 LYS A N 1
ATOM 933 C CA . LYS A 1 114 ? -11.825 3.307 13.309 1.00 94.19 114 LYS A CA 1
ATOM 934 C C . LYS A 1 114 ? -11.779 2.382 12.088 1.00 94.19 114 LYS A C 1
ATOM 936 O O . LYS A 1 114 ? -12.144 1.220 12.192 1.00 94.19 114 LYS A O 1
ATOM 941 N N . HIS A 1 115 ? -11.258 2.869 10.961 1.00 95.38 115 HIS A N 1
ATOM 942 C CA . HIS A 1 115 ? -11.124 2.063 9.744 1.00 95.38 115 HIS A CA 1
ATOM 943 C C . HIS A 1 115 ? -10.114 0.919 9.940 1.00 95.38 115 HIS A C 1
ATOM 945 O O . HIS A 1 115 ? -10.326 -0.186 9.445 1.00 95.38 115 HIS A O 1
ATOM 951 N N . GLY A 1 116 ? -9.028 1.170 10.683 1.00 93.31 116 GLY A N 1
ATOM 952 C CA . GLY A 1 116 ? -8.068 0.135 11.067 1.00 93.31 116 GLY A CA 1
ATOM 953 C C . GLY A 1 116 ? -8.701 -0.952 11.941 1.00 93.31 116 GLY A C 1
ATOM 954 O O . GLY A 1 116 ? -8.528 -2.136 11.668 1.00 93.31 116 GLY A O 1
ATOM 955 N N . GLN A 1 117 ? -9.502 -0.565 12.935 1.00 93.81 117 GLN A N 1
ATOM 956 C CA . GLN A 1 117 ? -10.254 -1.492 13.781 1.00 93.81 117 GLN A CA 1
ATOM 957 C C . GLN A 1 117 ? -11.242 -2.334 12.959 1.00 93.81 117 GLN A C 1
ATOM 959 O O . GLN A 1 117 ? -11.259 -3.553 13.088 1.00 93.81 117 GLN A O 1
ATOM 964 N N . GLU A 1 118 ? -12.007 -1.713 12.058 1.00 95.38 118 GLU A N 1
ATOM 965 C CA . GLU A 1 118 ? -12.943 -2.421 11.176 1.00 95.38 118 GLU A CA 1
ATOM 966 C C . GLU A 1 118 ? -12.245 -3.428 10.254 1.00 95.38 118 GLU A C 1
ATOM 968 O O . GLU A 1 118 ? -12.751 -4.534 10.044 1.00 95.38 118 GLU A O 1
ATOM 973 N N . LEU A 1 119 ? -11.085 -3.064 9.694 1.00 94.38 119 LEU A N 1
ATOM 974 C CA . LEU A 1 119 ? -10.252 -3.994 8.935 1.00 94.38 119 LEU A CA 1
ATOM 975 C C . LEU A 1 119 ? -9.826 -5.163 9.823 1.00 94.38 119 LEU A C 1
ATOM 977 O O . LEU A 1 119 ? -10.033 -6.320 9.455 1.00 94.38 119 LEU A O 1
ATOM 981 N N . PHE A 1 120 ? -9.256 -4.862 10.991 1.00 93.81 120 PHE A N 1
ATOM 982 C CA . PHE A 1 120 ? -8.783 -5.865 11.935 1.00 93.81 120 PHE A CA 1
ATOM 983 C C . PHE A 1 120 ? -9.895 -6.841 12.329 1.00 93.81 120 PHE A C 1
ATOM 985 O O . PHE A 1 120 ? -9.699 -8.052 12.268 1.00 93.81 120 PHE A O 1
ATOM 992 N N . ASP A 1 121 ? -11.091 -6.347 12.643 1.00 93.25 121 ASP A N 1
ATOM 993 C CA . ASP A 1 121 ? -12.224 -7.185 13.029 1.00 93.25 121 ASP A CA 1
ATOM 994 C C . ASP A 1 121 ? -12.672 -8.152 11.928 1.00 93.25 121 ASP A C 1
ATOM 996 O O . ASP A 1 121 ? -13.084 -9.275 12.238 1.00 93.25 121 ASP A O 1
ATOM 1000 N N . LYS A 1 122 ? -12.528 -7.764 10.654 1.00 91.38 122 LYS A N 1
ATOM 1001 C CA . LYS A 1 122 ? -12.816 -8.630 9.499 1.00 91.38 122 LYS A CA 1
ATOM 1002 C C . LYS A 1 122 ? -11.768 -9.724 9.309 1.00 91.38 122 LYS A C 1
ATOM 1004 O O . LYS A 1 122 ? -12.119 -10.845 8.941 1.00 91.38 122 LYS A O 1
ATOM 1009 N N . VAL A 1 123 ? -10.493 -9.416 9.547 1.00 90.00 123 VAL A N 1
ATOM 1010 C CA . VAL A 1 123 ? -9.376 -10.295 9.157 1.00 90.00 123 VAL A CA 1
ATOM 1011 C C . VAL A 1 123 ? -8.694 -11.004 10.333 1.00 90.00 123 VAL A C 1
ATOM 1013 O O . VAL A 1 123 ? -7.909 -11.923 10.116 1.00 90.00 123 VAL A O 1
ATOM 1016 N N . LYS A 1 124 ? -9.026 -10.670 11.587 1.00 86.81 124 LYS A N 1
ATOM 1017 C CA . LYS A 1 124 ? -8.404 -11.247 12.798 1.00 86.81 124 LYS A CA 1
ATOM 1018 C C . LYS A 1 124 ? -8.476 -12.771 12.890 1.00 86.81 124 LYS A C 1
ATOM 1020 O O . LYS A 1 124 ? -7.624 -13.382 13.516 1.00 86.81 124 LYS A O 1
ATOM 1025 N N . ARG A 1 125 ? -9.468 -13.408 12.261 1.00 87.19 125 ARG A N 1
ATOM 1026 C CA . ARG A 1 125 ? -9.564 -14.880 12.219 1.00 87.19 125 ARG A CA 1
ATOM 1027 C C . ARG A 1 125 ? -8.585 -15.519 11.229 1.00 87.19 125 ARG A C 1
ATOM 1029 O O . ARG A 1 125 ? -8.294 -16.697 11.362 1.00 87.19 125 ARG A O 1
ATOM 1036 N N . GLN A 1 126 ? -8.103 -14.755 10.251 1.00 87.50 126 GLN A N 1
ATOM 1037 C CA . GLN A 1 126 ? -7.248 -15.237 9.164 1.00 87.50 126 GLN A CA 1
ATOM 1038 C C . GLN A 1 126 ? -5.753 -15.064 9.475 1.00 87.50 126 GLN A C 1
ATOM 1040 O O . GLN A 1 126 ? -4.952 -15.888 9.055 1.00 87.50 126 GLN A O 1
ATOM 1045 N N . PHE A 1 127 ? -5.377 -14.019 10.225 1.00 83.06 127 PHE A N 1
ATOM 1046 C CA . PHE A 1 127 ? -3.974 -13.603 10.384 1.00 83.06 127 PHE A CA 1
ATOM 1047 C C . PHE A 1 127 ? -3.351 -13.854 11.761 1.00 83.06 127 PHE A C 1
ATOM 1049 O O . PHE A 1 127 ? -2.222 -13.423 11.961 1.00 83.06 127 PHE A O 1
ATOM 1056 N N . ALA A 1 128 ? -4.050 -14.521 12.691 1.00 81.56 128 ALA A N 1
ATOM 1057 C CA . ALA A 1 128 ? -3.583 -14.780 14.064 1.00 81.56 128 ALA A CA 1
ATOM 1058 C C . ALA A 1 128 ? -2.875 -13.548 14.691 1.00 81.56 128 ALA A C 1
ATOM 1060 O O . ALA A 1 128 ? -1.647 -13.462 14.678 1.00 81.56 128 ALA A O 1
ATOM 1061 N N . PRO A 1 129 ? -3.641 -12.563 15.195 1.00 78.81 129 PRO A N 1
ATOM 1062 C CA . PRO A 1 129 ? -3.124 -11.272 15.638 1.00 78.81 129 PRO A CA 1
ATOM 1063 C C . PRO A 1 129 ? -1.940 -11.402 16.593 1.00 78.81 129 PRO A C 1
ATOM 1065 O O . PRO A 1 129 ? -2.008 -12.140 17.577 1.00 78.81 129 PRO A O 1
ATOM 1068 N N . SER A 1 130 ? -0.872 -10.655 16.321 1.00 84.38 130 SER A N 1
ATOM 1069 C CA . SER A 1 130 ? 0.322 -10.655 17.160 1.00 84.38 130 SER A CA 1
ATOM 1070 C C . SER A 1 130 ? 0.201 -9.623 18.285 1.00 84.38 130 SER A C 1
ATOM 1072 O O . SER A 1 130 ? -0.640 -8.720 18.245 1.00 84.38 130 SER A O 1
ATOM 1074 N N . VAL A 1 131 ? 1.091 -9.702 19.281 1.00 88.06 131 VAL A N 1
ATOM 1075 C CA . VAL A 1 131 ? 1.219 -8.661 20.320 1.00 88.06 131 VAL A CA 1
ATOM 1076 C C . VAL A 1 131 ? 1.408 -7.281 19.678 1.00 88.06 131 VAL A C 1
ATOM 1078 O O . VAL A 1 131 ? 0.777 -6.315 20.101 1.00 88.06 131 VAL A O 1
ATOM 1081 N N . LYS A 1 132 ? 2.199 -7.204 18.597 1.00 90.75 132 LYS A N 1
ATOM 1082 C CA . LYS A 1 132 ? 2.441 -5.972 17.838 1.00 90.75 132 LYS A CA 1
ATOM 1083 C C . LYS A 1 132 ? 1.143 -5.403 17.261 1.00 90.75 132 LYS A C 1
ATOM 1085 O O . LYS A 1 132 ? 0.922 -4.199 17.379 1.00 90.75 132 LYS A O 1
ATOM 1090 N N . THR A 1 133 ? 0.272 -6.249 16.709 1.00 90.38 133 THR A N 1
ATOM 1091 C CA . THR A 1 133 ? -1.033 -5.843 16.165 1.00 90.38 133 THR A CA 1
ATOM 1092 C C . THR A 1 133 ? -1.884 -5.136 17.222 1.00 90.38 133 THR A C 1
ATOM 1094 O O . THR A 1 133 ? -2.373 -4.027 16.998 1.00 90.38 133 THR A O 1
ATOM 1097 N N . TYR A 1 134 ? -2.012 -5.737 18.409 1.00 90.38 134 TYR A N 1
ATOM 1098 C CA . TYR A 1 134 ? -2.771 -5.144 19.513 1.00 90.38 134 TYR A CA 1
ATOM 1099 C C . TYR A 1 134 ? -2.118 -3.866 20.045 1.00 90.38 134 TYR A C 1
ATOM 1101 O O . TYR A 1 134 ? -2.820 -2.884 20.274 1.00 90.38 134 TYR A O 1
ATOM 1109 N N . SER A 1 135 ? -0.788 -3.833 20.192 1.00 93.19 135 SER A N 1
ATOM 1110 C CA . SER A 1 135 ? -0.071 -2.627 20.625 1.00 93.19 135 SER A CA 1
ATOM 1111 C C . SER A 1 135 ? -0.296 -1.445 19.678 1.00 93.19 135 SER A C 1
ATOM 1113 O O . SER A 1 135 ? -0.464 -0.318 20.143 1.00 93.19 135 SER A O 1
ATOM 1115 N N . ILE A 1 136 ? -0.337 -1.691 18.362 1.00 93.75 136 ILE A N 1
ATOM 1116 C CA . ILE A 1 136 ? -0.637 -0.662 17.356 1.00 93.75 136 ILE A CA 1
ATOM 1117 C C . ILE A 1 136 ? -2.043 -0.090 17.566 1.00 93.75 136 ILE A C 1
ATOM 1119 O O . ILE A 1 136 ? -2.201 1.131 17.588 1.00 93.75 136 ILE A O 1
ATOM 1123 N N . LEU A 1 137 ? -3.051 -0.949 17.749 1.00 91.94 137 LEU A N 1
ATOM 1124 C CA . LEU A 1 137 ? -4.441 -0.519 17.936 1.00 91.94 137 LEU A CA 1
ATOM 1125 C C . LEU A 1 137 ? -4.646 0.223 19.261 1.00 91.94 137 LEU A C 1
ATOM 1127 O O . LEU A 1 137 ? -5.244 1.295 19.257 1.00 91.94 137 LEU A O 1
ATOM 1131 N N . ILE A 1 138 ? -4.120 -0.306 20.372 1.00 92.69 138 ILE A N 1
ATOM 1132 C CA . ILE A 1 138 ? -4.213 0.326 21.700 1.00 92.69 138 ILE A CA 1
ATOM 1133 C C . ILE A 1 138 ? -3.609 1.728 21.656 1.00 92.69 138 ILE A C 1
ATOM 1135 O O . ILE A 1 138 ? -4.246 2.684 22.090 1.00 92.69 138 ILE A O 1
ATOM 1139 N N . ARG A 1 139 ? -2.409 1.865 21.078 1.00 91.31 139 ARG A N 1
ATOM 1140 C CA . ARG A 1 139 ? -1.773 3.173 20.905 1.00 91.31 139 ARG A CA 1
ATOM 1141 C C . ARG A 1 139 ? -2.606 4.088 20.011 1.00 91.31 139 ARG A C 1
ATOM 1143 O O . ARG A 1 139 ? -2.788 5.247 20.342 1.00 91.31 139 ARG A O 1
ATOM 1150 N N . GLY A 1 140 ? -3.142 3.559 18.913 1.00 90.44 140 GLY A N 1
ATOM 1151 C CA . GLY A 1 140 ? -4.000 4.321 18.013 1.00 90.44 140 GLY A CA 1
ATOM 1152 C C . GLY A 1 140 ? -5.243 4.897 18.695 1.00 90.44 140 GLY A C 1
ATOM 1153 O O . GLY A 1 140 ? -5.628 6.009 18.371 1.00 90.44 140 GLY A O 1
ATOM 1154 N N . TRP A 1 141 ? -5.867 4.169 19.624 1.00 88.69 141 TRP A N 1
ATOM 1155 C CA . TRP A 1 141 ? -7.030 4.657 20.379 1.00 88.69 141 TRP A CA 1
ATOM 1156 C C . TRP A 1 141 ? -6.672 5.570 21.560 1.00 88.69 141 TRP A C 1
ATOM 1158 O O . TRP A 1 141 ? -7.548 6.284 22.044 1.00 88.69 141 TRP A O 1
ATOM 1168 N N . GLY A 1 142 ? -5.428 5.513 22.043 1.00 85.50 142 GLY A N 1
ATOM 1169 C CA . GLY A 1 142 ? -4.936 6.349 23.140 1.00 85.50 142 GLY A CA 1
ATOM 1170 C C . GLY A 1 142 ? -4.398 7.723 22.718 1.00 85.50 142 GLY A C 1
ATOM 1171 O O . GLY A 1 142 ? -4.323 8.602 23.574 1.00 85.50 142 GLY A O 1
ATOM 1172 N N . ASP A 1 143 ? -4.033 7.895 21.440 1.00 72.12 143 ASP A N 1
ATOM 1173 C CA . ASP A 1 143 ? -3.538 9.149 20.830 1.00 72.12 143 ASP A CA 1
ATOM 1174 C C . ASP A 1 143 ? -4.681 10.041 20.286 1.00 72.12 143 ASP A C 1
ATOM 1176 O O . ASP A 1 143 ? -4.561 11.289 20.368 1.00 72.12 143 ASP A O 1
#

Organism: Opuntia streptacantha (NCBI:txid393608)

Radius of gyration: 16.19 Å; chains: 1; bounding box: 33×38×47 Å

Foldseek 3Di:
DDLCQLVVLVVVVVVQVPDPPDQDDPVSLLVSLLRCLQSVVVVVNVVVLVCCLVVVSDQDDLVSLLSVLLSCLVVVNLVVNLVSQVCCVVSVDDDALVSLLSSLLSCLVSLVLVSNVVSCVVCCVPHVHDPSSVVSSVVSVVD

Secondary structure (DSSP, 8-state):
--SSHHHHHHHHHHHHTTSTT----HHHHHHHHHHHHHTT-HHHHHHHHHHHHHH--S---HHHHHHHHHHHHHTT-HHHHHHHHHGGGGGT----HHHHHHHHHHHHHTT-HHHHHHHHHHHHHHH---HHHHHHHHHHHH-

Sequence (143 aa):
RTKDLGFSAHRFFLWAKRFPGFEPSVSSYKILVDVLGSSRQFPLIWDLLAEVRENGSFELCPEIFWVIFGAYCRANLPNDAVRAFNRMVDFGLRPSSNDLDHLLYLMCKRKFVKHGQELFDKVKRQFAPSVKTYSILIRGWGD